Protein AF-A0A963GWP4-F1 (afdb_monomer_lite)

Foldseek 3Di:
DDDDDDDDPPPPPPPQVDPDDDFDFLQVQLVQQEQWKKFWPAP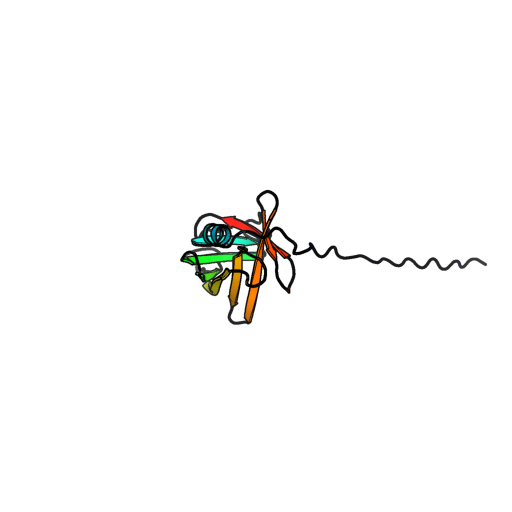DADPRTPFIWHQYDHSFKDWIKTQFVHDPDPPTHIGTFFMKGWDDDPVDPRWIWMWTQGPVGIWIFTWDDDPQWIWGDGPVGIIIIHIDHHSDGD

pLDDT: mean 85.87, std 15.48, range [39.25, 98.5]

Sequence (138 aa):
MLTGVALLALVSGEALATCGEPYMSEADVKTLLAGNTVCSPANCSAGSCEWQEQHRGGPAGGELWDYKRGPGNTMDPEKKVGTWSITSSGGLVGAGKVTHSYKSGAFVYNVKEDGGNHSFCGANGEFTFSVKSGSVGC

Radius of gyration: 18.81 Å; chains: 1; bounding box: 63×46×43 Å

Secondary structure (DSSP, 8-state):
--------------------SPPPBHHHHHHHHTT-EEEESTT--GGG-SEEEEEEEETTEEEEEE-TT-TT-SSS--EEEEEEEEEE-TTSTTBEEEEEEETTEEEEEEEEEETTEEEEEETTEEEEEEEESSS---

Structure (mmCIF, N/CA/C/O backbone):
data_AF-A0A963GWP4-F1
#
_entry.id   AF-A0A963GWP4-F1
#
loop_
_atom_site.group_PDB
_atom_site.id
_atom_site.type_symbol
_atom_site.label_atom_id
_atom_site.label_alt_id
_atom_site.label_comp_id
_atom_site.label_asym_id
_atom_site.label_entity_id
_atom_site.label_seq_id
_atom_site.pdbx_PDB_ins_code
_atom_site.Cartn_x
_atom_site.Cartn_y
_atom_site.Cartn_z
_atom_site.occupancy
_atom_site.B_iso_or_equiv
_atom_site.auth_seq_id
_atom_site.auth_comp_id
_atom_site.auth_asym_id
_atom_site.auth_atom_id
_atom_site.pdbx_PDB_model_num
ATOM 1 N N . MET A 1 1 ? 47.106 35.541 24.874 1.00 39.25 1 MET A N 1
ATOM 2 C CA . MET A 1 1 ? 45.636 35.495 24.986 1.00 39.25 1 MET A CA 1
ATOM 3 C C . MET A 1 1 ? 45.146 34.510 23.941 1.00 39.25 1 MET A C 1
ATOM 5 O O . MET A 1 1 ? 45.489 34.675 22.778 1.00 39.25 1 MET A O 1
ATOM 9 N N . LEU A 1 2 ? 44.500 33.429 24.384 1.00 46.28 2 LEU A N 1
ATOM 10 C CA . LEU A 1 2 ? 43.848 32.448 23.518 1.00 46.28 2 LEU A CA 1
ATOM 11 C C . LEU A 1 2 ? 42.595 33.074 22.907 1.00 46.28 2 LEU A C 1
ATOM 13 O O . LEU A 1 2 ? 41.810 33.627 23.670 1.00 46.28 2 LEU A O 1
ATOM 17 N N . THR A 1 3 ? 42.366 32.854 21.613 1.00 49.09 3 THR A N 1
ATOM 18 C CA . THR A 1 3 ? 41.026 32.556 21.076 1.00 49.09 3 THR A CA 1
ATOM 19 C C . THR A 1 3 ? 41.161 32.023 19.651 1.00 49.09 3 THR A C 1
ATOM 21 O O . THR A 1 3 ? 41.168 32.764 18.673 1.00 49.09 3 THR A O 1
ATOM 24 N N . GLY A 1 4 ? 41.312 30.702 19.544 1.00 55.31 4 GLY A N 1
ATOM 25 C CA . GLY A 1 4 ? 41.056 29.981 18.304 1.00 55.31 4 GLY A CA 1
ATOM 26 C C . GLY A 1 4 ? 39.548 29.839 18.114 1.00 55.31 4 GLY A C 1
ATOM 27 O O . GLY A 1 4 ? 38.847 29.449 19.046 1.00 55.31 4 GLY A O 1
ATOM 28 N N . VAL A 1 5 ? 39.054 30.160 16.922 1.00 61.22 5 VAL A N 1
ATOM 29 C CA . VAL A 1 5 ? 37.670 29.892 16.525 1.00 61.22 5 VAL A CA 1
ATOM 30 C C . VAL A 1 5 ? 37.696 28.663 15.624 1.00 61.22 5 VAL A C 1
ATOM 32 O O . VAL A 1 5 ? 38.060 28.748 14.454 1.00 61.22 5 VAL A O 1
ATOM 35 N N . ALA A 1 6 ? 37.367 27.504 16.192 1.00 56.22 6 ALA A N 1
ATOM 36 C CA . ALA A 1 6 ? 37.095 26.297 15.426 1.00 56.22 6 ALA A CA 1
ATOM 37 C C . ALA A 1 6 ? 35.643 26.359 14.935 1.00 56.22 6 ALA A C 1
ATOM 39 O O . ALA A 1 6 ? 34.707 26.295 15.731 1.00 56.22 6 ALA A O 1
ATOM 40 N N . LEU A 1 7 ? 35.459 26.518 13.624 1.00 49.50 7 LEU A N 1
ATOM 41 C CA . LEU A 1 7 ? 34.151 26.492 12.981 1.00 49.50 7 LEU A CA 1
ATOM 42 C C . LEU A 1 7 ? 33.775 25.028 12.696 1.00 49.50 7 LEU A C 1
ATOM 44 O O . LEU A 1 7 ? 34.206 24.447 11.703 1.00 49.50 7 LEU A O 1
ATOM 48 N N . LEU A 1 8 ? 33.008 24.412 13.597 1.00 53.00 8 LEU A N 1
ATOM 49 C CA . LEU A 1 8 ? 32.399 23.098 13.377 1.00 53.00 8 LEU A CA 1
ATOM 50 C C . LEU A 1 8 ? 31.123 23.271 12.548 1.00 53.00 8 LEU A C 1
ATOM 52 O O . LEU A 1 8 ? 30.054 23.559 13.081 1.00 53.00 8 LEU A O 1
ATOM 56 N N . ALA A 1 9 ? 31.242 23.094 11.233 1.00 52.84 9 ALA A N 1
ATOM 57 C CA . ALA A 1 9 ? 30.094 22.876 10.364 1.00 52.84 9 ALA A CA 1
ATOM 58 C C . ALA A 1 9 ? 29.584 21.443 10.578 1.00 52.84 9 ALA A C 1
ATOM 60 O O . ALA A 1 9 ? 30.064 20.492 9.962 1.00 52.84 9 ALA A O 1
ATOM 61 N N . LEU A 1 10 ? 28.623 21.287 11.487 1.00 46.91 10 LEU A N 1
ATOM 62 C CA . LEU A 1 10 ? 27.784 20.096 11.566 1.00 46.91 10 LEU A CA 1
ATOM 63 C C . LEU A 1 10 ? 26.804 20.143 10.391 1.00 46.91 10 LEU A C 1
ATOM 65 O O . LEU A 1 10 ? 25.695 20.652 10.515 1.00 46.91 10 LEU A O 1
ATOM 69 N N . VAL A 1 11 ? 27.225 19.641 9.231 1.00 52.84 11 VAL A N 1
ATOM 70 C CA . VAL A 1 11 ? 26.273 19.197 8.212 1.00 52.84 11 VAL A CA 1
ATOM 71 C C . VAL A 1 11 ? 25.810 17.819 8.664 1.00 52.84 11 VAL A C 1
ATOM 73 O O . VAL A 1 11 ? 26.393 16.800 8.297 1.00 52.84 11 VAL A O 1
ATOM 76 N N . SER A 1 12 ? 24.796 17.776 9.526 1.00 52.50 12 SER A N 1
ATOM 77 C CA . SER A 1 12 ? 23.945 16.596 9.614 1.00 52.50 12 SER A CA 1
ATOM 78 C C . SER A 1 12 ? 23.230 16.501 8.271 1.00 52.50 12 SER A C 1
ATOM 80 O O . SER A 1 12 ? 22.242 17.174 8.019 1.00 52.50 12 SER A O 1
ATOM 82 N N . GLY A 1 13 ? 23.819 15.753 7.340 1.00 43.66 13 GLY A N 1
ATOM 83 C CA . GLY A 1 13 ? 23.084 15.271 6.187 1.00 43.66 13 GLY A CA 1
ATOM 84 C C . GLY A 1 13 ? 22.113 14.235 6.717 1.00 43.66 13 GLY A C 1
ATOM 85 O O . GLY A 1 13 ? 22.509 13.094 6.948 1.00 43.66 13 GLY A O 1
ATOM 86 N N . GLU A 1 14 ? 20.872 14.640 6.974 1.00 41.47 14 GLU A N 1
ATOM 87 C CA . GLU A 1 14 ? 19.756 13.706 7.061 1.00 41.47 14 GLU A CA 1
ATOM 88 C C . GLU A 1 14 ? 19.861 12.796 5.829 1.00 41.47 14 GLU A C 1
ATOM 90 O O . GLU A 1 14 ? 19.754 13.258 4.689 1.00 41.47 14 GLU A O 1
ATOM 95 N N . ALA A 1 15 ? 20.162 11.516 6.038 1.00 45.44 15 ALA A N 1
ATOM 96 C CA . ALA A 1 15 ? 20.099 10.536 4.975 1.00 45.44 15 ALA A CA 1
ATOM 97 C C . ALA A 1 15 ? 18.632 10.451 4.546 1.00 45.44 15 ALA A C 1
ATOM 99 O O . ALA A 1 15 ? 17.833 9.754 5.165 1.00 45.44 15 ALA A O 1
ATOM 100 N N . LEU A 1 16 ? 18.263 11.204 3.509 1.00 47.78 16 LEU A N 1
ATOM 101 C CA . LEU A 1 16 ? 17.069 10.931 2.727 1.00 47.78 16 LEU A CA 1
ATOM 102 C C . LEU A 1 16 ? 17.264 9.515 2.186 1.00 47.78 16 LEU A C 1
ATOM 104 O O . LEU A 1 16 ? 18.027 9.324 1.237 1.00 47.78 16 LEU A O 1
ATOM 108 N N . ALA A 1 17 ? 16.655 8.523 2.842 1.00 50.09 17 ALA A N 1
ATOM 109 C CA . ALA A 1 17 ? 16.568 7.170 2.315 1.00 50.09 17 ALA A CA 1
ATOM 110 C C . ALA A 1 17 ? 16.046 7.297 0.880 1.00 50.09 17 ALA A C 1
ATOM 112 O O . ALA A 1 17 ? 15.008 7.915 0.614 1.00 50.09 17 ALA A O 1
ATOM 113 N N . THR A 1 18 ? 16.925 6.938 -0.053 1.00 61.75 18 THR A N 1
ATOM 114 C CA . THR A 1 18 ? 16.802 7.388 -1.428 1.00 61.75 18 THR A CA 1
ATOM 115 C C . THR A 1 18 ? 15.795 6.469 -2.091 1.00 61.75 18 THR A C 1
ATOM 117 O O . THR A 1 18 ? 16.065 5.297 -2.354 1.00 61.75 18 THR A O 1
ATOM 120 N N . CYS A 1 19 ? 14.599 7.001 -2.321 1.00 80.31 19 CYS A N 1
ATOM 121 C CA . CYS A 1 19 ? 13.681 6.429 -3.288 1.00 80.31 19 CYS A CA 1
ATOM 122 C C . CYS A 1 19 ? 14.474 6.207 -4.583 1.00 80.31 19 CYS A C 1
ATOM 124 O O . CYS A 1 19 ? 14.908 7.163 -5.227 1.00 80.31 19 CYS A O 1
ATOM 126 N N . GLY A 1 20 ? 14.720 4.946 -4.912 1.00 79.81 20 GLY A N 1
ATOM 127 C CA . GLY A 1 20 ? 15.628 4.545 -5.971 1.00 79.81 20 GLY A CA 1
ATOM 128 C C . GLY A 1 20 ? 15.281 3.151 -6.462 1.00 79.81 20 GLY A C 1
ATOM 129 O O . GLY A 1 20 ? 14.684 2.352 -5.743 1.00 79.81 20 GLY A O 1
ATOM 130 N N . GLU A 1 21 ? 15.633 2.886 -7.713 1.00 82.94 21 GLU A N 1
ATOM 131 C CA . GLU A 1 21 ? 15.429 1.582 -8.333 1.00 82.94 21 GLU A CA 1
ATOM 132 C C . GLU A 1 21 ? 16.254 0.478 -7.634 1.00 82.94 21 GLU A C 1
ATOM 134 O O . GLU A 1 21 ? 17.314 0.770 -7.070 1.00 82.94 21 GLU A O 1
ATOM 139 N N . PRO A 1 22 ? 15.816 -0.795 -7.699 1.00 88.31 22 PRO A N 1
ATOM 140 C CA . PRO A 1 22 ? 14.653 -1.291 -8.440 1.00 88.31 22 PRO A CA 1
ATOM 141 C C . PRO A 1 22 ? 13.327 -1.120 -7.686 1.00 88.31 22 PRO A C 1
ATOM 143 O O . PRO A 1 22 ? 13.252 -1.290 -6.473 1.00 88.31 22 PRO A O 1
ATOM 146 N N . TYR A 1 23 ? 12.262 -0.836 -8.438 1.00 91.94 23 TYR A N 1
ATOM 147 C CA . TYR A 1 23 ? 10.891 -0.843 -7.928 1.00 91.94 23 TYR A CA 1
ATOM 148 C C . TYR A 1 23 ? 10.177 -2.143 -8.297 1.00 91.94 23 TYR A C 1
ATOM 150 O O . TYR A 1 23 ? 10.481 -2.768 -9.315 1.00 91.94 23 TYR A O 1
ATOM 158 N N . MET A 1 24 ? 9.195 -2.523 -7.484 1.00 93.56 24 MET A N 1
ATOM 159 C CA . MET A 1 24 ? 8.355 -3.693 -7.714 1.00 93.56 24 MET A CA 1
ATOM 160 C C . MET A 1 24 ? 7.542 -3.557 -9.000 1.00 93.56 24 MET A C 1
ATOM 162 O O . MET A 1 24 ? 7.091 -2.463 -9.371 1.00 93.56 24 MET A O 1
ATOM 166 N N . SER A 1 25 ? 7.300 -4.692 -9.656 1.00 93.81 25 SER A N 1
ATOM 167 C CA . SER A 1 25 ? 6.464 -4.726 -10.848 1.00 93.81 25 SER A CA 1
ATOM 168 C C . SER A 1 25 ? 5.006 -4.401 -10.517 1.00 93.81 25 SER A C 1
ATOM 170 O O . SER A 1 25 ? 4.536 -4.606 -9.398 1.00 93.81 25 SER A O 1
ATOM 172 N N . GLU A 1 26 ? 4.244 -3.932 -11.504 1.00 94.19 26 GLU A N 1
ATOM 173 C CA . GLU A 1 26 ? 2.809 -3.691 -11.334 1.00 94.19 26 GLU A CA 1
ATOM 174 C C . GLU A 1 26 ? 2.078 -4.948 -10.838 1.00 94.19 26 GLU A C 1
ATOM 176 O O . GLU A 1 26 ? 1.221 -4.852 -9.964 1.00 94.19 26 GLU A O 1
ATOM 181 N N . ALA A 1 27 ? 2.427 -6.126 -11.360 1.00 93.75 27 ALA A N 1
ATOM 182 C CA . ALA A 1 27 ? 1.804 -7.387 -10.968 1.00 93.75 27 ALA A CA 1
ATOM 183 C C . ALA A 1 27 ? 2.090 -7.750 -9.500 1.00 93.75 27 ALA A C 1
ATOM 185 O O . ALA A 1 27 ? 1.175 -8.172 -8.783 1.00 93.75 27 ALA A O 1
ATOM 186 N N . ASP A 1 28 ? 3.321 -7.527 -9.040 1.00 94.81 28 ASP A N 1
ATOM 187 C CA . ASP A 1 28 ? 3.711 -7.820 -7.660 1.00 94.81 28 ASP A CA 1
ATOM 188 C C . ASP A 1 28 ? 3.023 -6.862 -6.691 1.00 94.81 28 ASP A C 1
ATOM 190 O O . ASP A 1 28 ? 2.466 -7.300 -5.689 1.00 94.81 28 ASP A O 1
ATOM 194 N N . VAL A 1 29 ? 2.941 -5.568 -7.026 1.00 95.81 29 VAL A N 1
ATOM 195 C CA . VAL A 1 29 ? 2.238 -4.583 -6.186 1.00 95.81 29 VAL A CA 1
ATOM 196 C C . VAL A 1 29 ? 0.740 -4.888 -6.095 1.00 95.81 29 VAL A C 1
ATOM 198 O O . VAL A 1 29 ? 0.154 -4.774 -5.018 1.00 95.81 29 VAL A O 1
ATOM 201 N N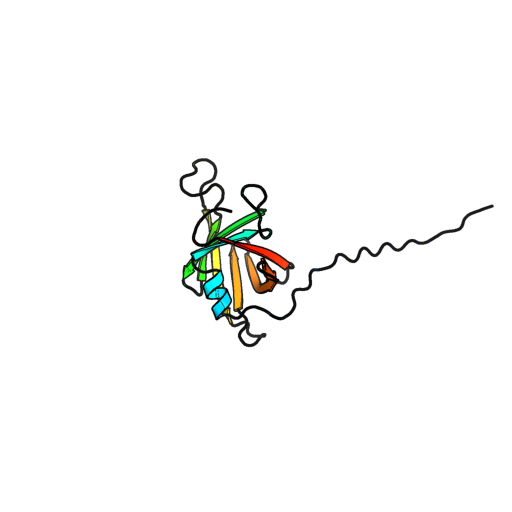 . LYS A 1 30 ? 0.110 -5.322 -7.197 1.00 95.69 30 LYS A N 1
ATOM 202 C CA . LYS A 1 30 ? -1.301 -5.755 -7.188 1.00 95.69 30 LYS A CA 1
ATOM 203 C C . LYS A 1 30 ? -1.526 -6.932 -6.244 1.00 95.69 30 LYS A C 1
ATOM 205 O O . LYS A 1 30 ? -2.530 -6.954 -5.538 1.00 95.69 30 LYS A O 1
ATOM 210 N N . THR A 1 31 ? -0.598 -7.884 -6.222 1.00 95.19 31 THR A N 1
ATOM 211 C CA . THR A 1 31 ? -0.657 -9.057 -5.335 1.00 95.19 31 THR A CA 1
ATOM 212 C C . THR A 1 31 ? -0.375 -8.681 -3.881 1.00 95.19 31 THR A C 1
ATOM 214 O O . THR A 1 31 ? -1.030 -9.188 -2.975 1.00 95.19 31 THR A O 1
ATOM 217 N N . LEU A 1 32 ? 0.572 -7.768 -3.660 1.00 95.88 32 LEU A N 1
ATOM 218 C CA . LEU A 1 32 ? 0.991 -7.317 -2.339 1.00 95.88 32 LEU A CA 1
ATOM 219 C C . LEU A 1 32 ? -0.135 -6.590 -1.598 1.00 95.88 32 LEU A C 1
ATOM 221 O O . LEU A 1 32 ? -0.379 -6.870 -0.425 1.00 95.88 32 LEU A O 1
ATOM 225 N N . LEU A 1 33 ? -0.807 -5.649 -2.266 1.00 96.94 33 LEU A N 1
ATOM 226 C CA . LEU A 1 33 ? -1.749 -4.748 -1.602 1.00 96.94 33 LEU A CA 1
ATOM 227 C C . LEU A 1 33 ? -3.174 -5.298 -1.568 1.00 96.94 33 LEU A C 1
ATOM 229 O O . LEU A 1 33 ? -3.834 -5.204 -0.539 1.00 96.94 33 LEU A O 1
ATOM 233 N N . ALA A 1 34 ? -3.674 -5.869 -2.663 1.00 97.12 34 ALA A N 1
ATOM 234 C CA . ALA A 1 34 ? -5.098 -6.168 -2.780 1.00 97.12 34 ALA A CA 1
ATOM 235 C C . ALA A 1 34 ? -5.600 -7.130 -1.688 1.00 97.12 34 ALA A C 1
ATOM 237 O O . ALA A 1 34 ? -5.170 -8.277 -1.595 1.00 97.12 34 ALA A O 1
ATOM 238 N N . GLY A 1 35 ? -6.554 -6.659 -0.881 1.00 96.75 35 GLY A N 1
ATOM 239 C CA . GLY A 1 35 ? -7.173 -7.431 0.197 1.00 96.75 35 GLY A CA 1
ATOM 240 C C . GLY A 1 35 ? -6.360 -7.513 1.491 1.00 96.75 35 GLY A C 1
ATOM 241 O O . GLY A 1 35 ? -6.835 -8.131 2.444 1.00 96.75 35 GLY A O 1
ATOM 242 N N . ASN A 1 36 ? -5.186 -6.883 1.558 1.00 97.25 36 ASN A N 1
ATOM 243 C CA . ASN A 1 36 ? -4.283 -6.945 2.705 1.00 97.25 36 ASN A CA 1
ATOM 244 C C . ASN A 1 36 ? -4.270 -5.642 3.517 1.00 97.25 36 ASN A C 1
ATOM 246 O O . ASN A 1 36 ? -4.755 -4.602 3.064 1.00 97.25 36 ASN A O 1
ATOM 250 N N . THR A 1 37 ? -3.703 -5.710 4.723 1.00 96.62 37 THR A N 1
ATOM 251 C CA . THR A 1 37 ? -3.414 -4.538 5.559 1.00 96.62 37 THR A CA 1
ATOM 252 C C . THR A 1 37 ? -1.946 -4.159 5.443 1.00 96.62 37 THR A C 1
ATOM 254 O O . THR A 1 37 ? -1.061 -5.000 5.614 1.00 96.62 37 THR A O 1
ATOM 257 N N . VAL A 1 38 ? -1.684 -2.878 5.224 1.00 96.56 38 VAL A N 1
ATOM 258 C CA . VAL A 1 38 ? -0.365 -2.266 5.312 1.00 96.56 38 VAL A CA 1
ATOM 259 C C . VAL A 1 38 ? -0.156 -1.661 6.700 1.00 96.56 38 VAL A C 1
ATOM 261 O O . VAL A 1 38 ? -0.953 -0.851 7.168 1.00 96.56 38 VAL A O 1
ATOM 264 N N . CYS A 1 39 ? 0.947 -2.052 7.333 1.00 95.62 39 CYS A N 1
ATOM 265 C CA . CYS A 1 39 ? 1.369 -1.639 8.666 1.00 95.62 39 CYS A CA 1
ATOM 266 C C . CYS A 1 39 ? 2.619 -0.772 8.569 1.00 95.62 39 CYS A C 1
ATOM 268 O O . CYS A 1 39 ? 3.645 -1.261 8.081 1.00 95.62 39 CYS A O 1
ATOM 270 N N . SER A 1 40 ? 2.549 0.463 9.060 1.00 94.75 40 SER A N 1
ATOM 271 C CA . SER A 1 40 ? 3.680 1.389 9.054 1.00 94.75 40 SER A CA 1
ATOM 272 C C . SER A 1 40 ? 3.952 1.978 10.439 1.00 94.75 40 SER A C 1
ATOM 274 O O . SER A 1 40 ? 3.002 2.349 11.136 1.00 94.75 40 SER A O 1
ATOM 276 N N . PRO A 1 41 ? 5.229 2.142 10.825 1.00 94.50 41 PRO A N 1
ATOM 277 C CA . PRO A 1 41 ? 6.423 1.702 10.091 1.00 94.50 41 PRO A CA 1
ATOM 278 C C . PRO A 1 41 ? 6.503 0.169 9.971 1.00 94.50 41 PRO A C 1
ATOM 280 O O . PRO A 1 41 ? 5.753 -0.555 10.629 1.00 94.50 41 PRO A O 1
ATOM 283 N N . ALA A 1 42 ? 7.387 -0.347 9.114 1.00 92.62 42 ALA A N 1
ATOM 284 C CA . ALA A 1 42 ? 7.512 -1.793 8.912 1.00 92.62 42 ALA A CA 1
ATOM 285 C C . ALA A 1 42 ? 7.691 -2.558 10.239 1.00 92.62 42 ALA A C 1
ATOM 287 O O . ALA A 1 42 ? 8.490 -2.172 11.091 1.00 92.62 42 ALA A O 1
ATOM 288 N N . ASN A 1 43 ? 6.974 -3.677 10.391 1.00 91.12 43 ASN A N 1
ATOM 289 C CA . ASN A 1 43 ? 6.976 -4.545 11.577 1.00 91.12 43 ASN A CA 1
ATOM 290 C C . ASN A 1 43 ? 6.463 -3.898 12.873 1.00 91.12 43 ASN A C 1
ATOM 292 O O . ASN A 1 43 ? 6.640 -4.467 13.953 1.00 91.12 43 ASN A O 1
ATOM 296 N N . CYS A 1 44 ? 5.799 -2.745 12.787 1.00 92.88 44 CYS A N 1
ATOM 297 C CA . CYS A 1 44 ? 5.054 -2.210 13.915 1.00 92.88 44 CYS A CA 1
ATOM 298 C C . CYS A 1 44 ? 3.946 -3.184 14.360 1.00 92.88 44 CYS A C 1
ATOM 300 O O . CYS A 1 44 ? 3.476 -4.037 13.600 1.00 92.88 44 CYS A O 1
ATOM 302 N N . SER A 1 45 ? 3.518 -3.043 15.612 1.00 90.31 45 SER A N 1
ATOM 303 C CA . SER A 1 45 ? 2.390 -3.788 16.179 1.00 90.31 45 SER A CA 1
ATOM 304 C C . SER A 1 45 ? 1.560 -2.922 17.121 1.00 90.31 45 SER A C 1
ATOM 306 O O . SER A 1 45 ? 2.102 -2.113 17.889 1.00 90.31 45 SER A O 1
ATOM 308 N N . ALA A 1 46 ? 0.239 -3.086 17.071 1.00 83.88 46 ALA A N 1
ATOM 309 C CA . ALA A 1 46 ? -0.722 -2.322 17.858 1.00 83.88 46 AL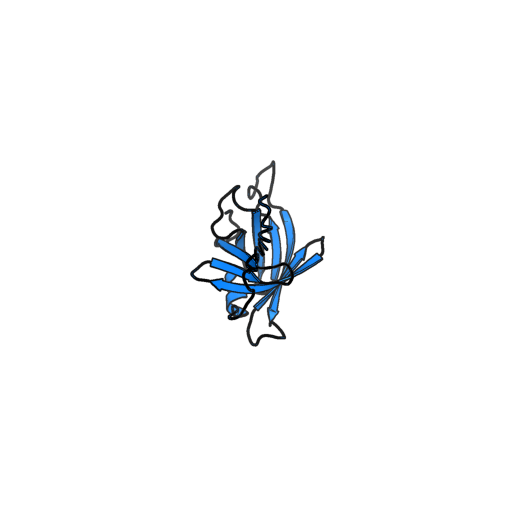A A CA 1
ATOM 310 C C . ALA A 1 46 ? -0.409 -0.807 17.864 1.00 83.88 46 ALA A C 1
ATOM 312 O O . ALA A 1 46 ? -0.318 -0.172 16.815 1.00 83.88 46 ALA A O 1
ATOM 313 N N . GLY A 1 47 ? -0.217 -0.223 19.052 1.00 83.44 47 GLY A N 1
ATOM 314 C CA . GLY A 1 47 ? 0.003 1.214 19.235 1.00 83.44 47 GLY A CA 1
ATOM 315 C C . GLY A 1 47 ? 1.375 1.738 18.805 1.00 83.44 47 GLY A C 1
ATOM 316 O O . GLY A 1 47 ? 1.596 2.940 18.896 1.00 83.44 47 GLY A O 1
ATOM 317 N N . SER A 1 48 ? 2.297 0.872 18.368 1.00 90.25 48 SER A N 1
ATOM 318 C CA . SER A 1 48 ? 3.567 1.312 17.765 1.00 90.25 48 SER A CA 1
ATOM 319 C C . SER A 1 48 ? 3.447 1.607 16.270 1.00 90.25 48 SER A C 1
ATOM 321 O O . SER A 1 48 ? 4.385 2.140 15.683 1.00 90.25 48 SER A O 1
ATOM 323 N N . CYS A 1 49 ? 2.312 1.263 15.652 1.00 92.88 49 CYS A N 1
ATOM 324 C CA . CYS A 1 49 ? 2.018 1.658 14.284 1.00 92.88 49 CYS A CA 1
ATOM 325 C C . CYS A 1 49 ? 1.550 3.109 14.238 1.00 92.88 49 CYS A C 1
ATOM 327 O O . CYS A 1 49 ? 0.640 3.500 14.967 1.00 92.88 49 CYS A O 1
ATOM 329 N N . GLU A 1 50 ? 2.139 3.880 13.333 1.00 93.12 50 GLU A N 1
ATOM 330 C CA . GLU A 1 50 ? 1.664 5.219 12.994 1.00 93.12 50 GLU A CA 1
ATOM 331 C C . GLU A 1 50 ? 0.355 5.145 12.211 1.00 93.12 50 GLU A C 1
ATOM 333 O O . GLU A 1 50 ? -0.532 5.976 12.402 1.00 93.12 50 GLU A O 1
ATOM 338 N N . TRP A 1 51 ? 0.222 4.132 11.350 1.00 92.25 51 TRP A N 1
ATOM 339 C CA . TRP A 1 51 ? -1.001 3.868 10.605 1.00 92.25 51 TRP A CA 1
ATOM 340 C C . TRP A 1 51 ? -1.121 2.395 10.201 1.00 92.25 51 TRP A C 1
ATOM 342 O O . TRP A 1 51 ? -0.131 1.668 10.069 1.00 92.25 51 TRP A O 1
ATOM 352 N N . GLN A 1 52 ? -2.373 1.964 10.035 1.00 95.12 52 GLN A N 1
ATOM 353 C CA . GLN A 1 52 ? -2.754 0.609 9.644 1.00 95.12 52 GLN A CA 1
ATOM 354 C C . GLN A 1 52 ? -3.860 0.692 8.587 1.00 95.12 52 GLN A C 1
ATOM 356 O O . GLN A 1 52 ? -5.030 0.893 8.918 1.00 95.12 52 GLN A O 1
ATOM 361 N N . GLU A 1 53 ? -3.507 0.571 7.311 1.00 96.75 53 GLU A N 1
ATOM 362 C CA . GLU A 1 53 ? -4.447 0.785 6.208 1.00 96.75 53 GLU A CA 1
ATOM 363 C C . GLU A 1 53 ? -4.766 -0.507 5.469 1.00 96.75 53 GLU A C 1
ATOM 365 O O . GLU A 1 53 ? -3.881 -1.235 5.042 1.00 96.75 53 GLU A O 1
ATOM 370 N N . GLN A 1 54 ? -6.049 -0.774 5.284 1.00 97.62 54 GLN A N 1
ATOM 371 C CA . GLN A 1 54 ? -6.559 -1.927 4.566 1.00 97.62 54 GLN A CA 1
ATOM 372 C C . GLN A 1 54 ? -6.901 -1.550 3.132 1.00 97.62 54 GLN A C 1
ATOM 374 O O . GLN A 1 54 ? -7.740 -0.676 2.884 1.00 97.62 54 GLN A O 1
ATOM 379 N N . HIS A 1 55 ? -6.332 -2.289 2.190 1.00 97.75 55 HIS A N 1
ATOM 380 C CA . HIS A 1 55 ? -6.530 -2.121 0.754 1.00 97.75 55 HIS A CA 1
ATOM 381 C C . HIS A 1 55 ? -7.682 -3.008 0.281 1.00 97.75 55 HIS A C 1
ATOM 383 O O . HIS A 1 55 ? -7.510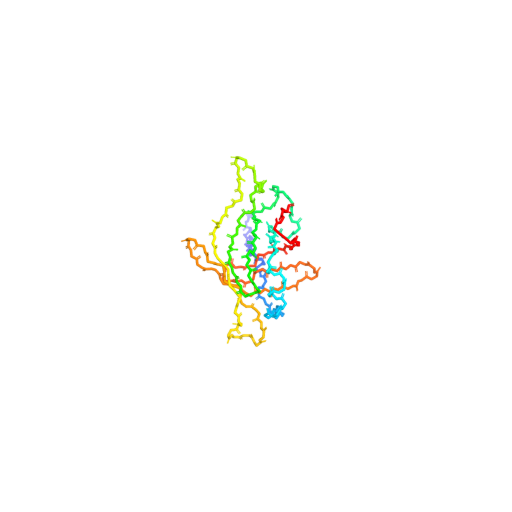 -3.985 -0.451 1.00 97.75 55 HIS A O 1
ATOM 389 N N . ARG A 1 56 ? -8.900 -2.676 0.717 1.00 97.44 56 ARG A N 1
ATOM 390 C CA . ARG A 1 56 ? -10.111 -3.441 0.383 1.00 97.44 56 ARG A CA 1
ATOM 391 C C . ARG A 1 56 ? -10.492 -3.207 -1.075 1.00 97.44 56 ARG A C 1
ATOM 393 O O . ARG A 1 56 ? -10.695 -2.066 -1.477 1.00 97.44 56 ARG A O 1
ATOM 400 N N . GLY A 1 57 ? -10.639 -4.260 -1.871 1.00 95.44 57 GLY A N 1
ATOM 401 C CA . GLY A 1 57 ? -11.046 -4.126 -3.270 1.00 95.44 57 GLY A CA 1
ATOM 402 C C . GLY A 1 57 ? -10.433 -5.176 -4.182 1.00 95.44 57 GLY A C 1
ATOM 403 O O . GLY A 1 57 ? -10.160 -6.296 -3.759 1.00 95.44 57 GLY A O 1
ATOM 404 N N . GLY A 1 58 ? -10.271 -4.807 -5.451 1.00 93.62 58 GLY A N 1
ATOM 405 C CA . GLY A 1 58 ? -9.700 -5.665 -6.483 1.00 93.62 58 GLY A CA 1
ATOM 406 C C . GLY A 1 58 ? -8.203 -5.420 -6.687 1.00 93.62 58 GLY A C 1
ATOM 407 O O . GLY A 1 58 ? -7.638 -4.502 -6.099 1.00 93.62 58 GLY A O 1
ATOM 408 N N . PRO A 1 59 ? -7.557 -6.189 -7.579 1.00 91.81 59 PRO A N 1
ATOM 409 C CA . PRO A 1 59 ? -6.108 -6.151 -7.765 1.00 91.81 59 PRO A CA 1
ATOM 410 C C . PRO A 1 59 ? -5.575 -4.761 -8.125 1.00 91.81 59 PRO A C 1
ATOM 412 O O . PRO A 1 59 ? -4.489 -4.408 -7.702 1.00 91.81 59 PRO A O 1
ATOM 415 N N . ALA A 1 60 ? -6.326 -3.955 -8.880 1.00 93.75 60 ALA A N 1
ATOM 416 C CA . ALA A 1 60 ? -5.875 -2.646 -9.354 1.00 93.75 60 ALA A CA 1
ATOM 417 C C . ALA A 1 60 ? -6.417 -1.453 -8.547 1.00 93.75 60 ALA A C 1
ATOM 419 O O . ALA A 1 60 ? -6.159 -0.311 -8.928 1.00 93.75 60 ALA A O 1
ATOM 420 N N . GLY A 1 61 ? -7.185 -1.675 -7.479 1.00 96.56 61 GLY A N 1
ATOM 421 C CA . GLY A 1 61 ? -7.741 -0.575 -6.698 1.00 96.56 61 GLY A CA 1
ATOM 422 C C . GLY A 1 61 ? -8.965 -0.923 -5.867 1.00 96.56 61 GLY A C 1
ATOM 423 O O . GLY A 1 61 ? -9.576 -1.989 -5.999 1.00 96.56 61 GLY A O 1
ATOM 424 N N . GLY A 1 62 ? -9.351 0.034 -5.030 1.00 98.06 62 GLY A N 1
ATOM 425 C CA . GLY A 1 62 ? -10.492 -0.093 -4.142 1.00 98.06 62 GLY A CA 1
ATOM 426 C C . GLY A 1 62 ? -10.554 1.001 -3.085 1.00 98.06 62 GLY A C 1
ATOM 427 O O . GLY A 1 62 ? -10.180 2.150 -3.315 1.00 98.06 62 GLY A O 1
ATOM 428 N N . GLU A 1 63 ? -11.065 0.642 -1.918 1.00 98.38 63 GLU A N 1
ATOM 429 C CA . GLU A 1 63 ? -11.219 1.516 -0.763 1.00 98.38 63 GLU A CA 1
ATOM 430 C C . GLU A 1 63 ? -10.039 1.360 0.198 1.00 98.38 63 GLU A C 1
ATOM 432 O O . GLU A 1 63 ? -9.559 0.250 0.420 1.00 98.38 63 GLU A O 1
ATOM 437 N N . LEU A 1 64 ? -9.608 2.473 0.794 1.00 98.00 64 LEU A N 1
ATOM 438 C CA . LEU A 1 64 ? -8.687 2.469 1.928 1.00 98.00 64 LEU A CA 1
ATOM 439 C C . LEU A 1 64 ? -9.480 2.604 3.219 1.00 98.00 64 LEU A C 1
ATOM 441 O O . LEU A 1 64 ? -10.257 3.554 3.383 1.00 98.00 64 LEU A O 1
ATOM 445 N N . TRP A 1 65 ? -9.267 1.661 4.127 1.00 97.44 65 TRP A N 1
ATOM 446 C CA . TRP A 1 65 ? -9.874 1.651 5.451 1.00 97.44 65 TRP A CA 1
ATOM 447 C C . TRP A 1 65 ? -8.792 1.662 6.521 1.00 97.44 65 TRP A C 1
ATOM 449 O O . TRP A 1 65 ? -7.914 0.814 6.519 1.00 97.44 65 TRP A O 1
ATOM 459 N N . ASP A 1 66 ? -8.868 2.607 7.446 1.00 94.69 66 ASP A N 1
ATOM 460 C CA . ASP A 1 66 ? -8.038 2.613 8.645 1.00 94.69 66 ASP A CA 1
ATOM 461 C C . ASP A 1 66 ? -8.563 1.538 9.608 1.00 94.69 66 ASP A C 1
ATOM 463 O O . ASP A 1 66 ? -9.755 1.553 9.946 1.00 94.69 66 ASP A O 1
ATOM 467 N N . TYR A 1 67 ? -7.703 0.590 10.001 1.00 92.62 67 TYR A N 1
ATOM 468 C CA . TYR A 1 67 ? -8.062 -0.510 10.904 1.00 92.62 67 TYR A CA 1
ATOM 469 C C . TYR A 1 67 ? -8.421 -0.005 12.300 1.00 92.62 67 TYR A C 1
ATOM 471 O O . TYR A 1 67 ? -9.299 -0.567 12.959 1.00 92.62 67 TYR A O 1
ATOM 479 N N . LYS A 1 68 ? -7.767 1.067 12.761 1.00 88.25 68 LYS A N 1
ATOM 480 C CA . LYS A 1 68 ? -7.959 1.609 14.109 1.00 88.25 68 LYS A CA 1
ATOM 481 C C . LYS A 1 68 ? -7.805 0.549 15.208 1.00 88.25 68 LYS A C 1
ATOM 483 O O . LYS A 1 68 ? -6.744 -0.050 15.350 1.00 88.25 68 LYS A O 1
ATOM 488 N N . ARG A 1 69 ? -8.858 0.301 16.002 1.00 86.62 69 ARG A N 1
ATOM 489 C CA . ARG A 1 69 ? -8.930 -0.776 17.008 1.00 86.62 69 ARG A CA 1
ATOM 490 C C . ARG A 1 69 ? -9.690 -2.014 16.523 1.00 86.62 69 ARG A C 1
ATOM 492 O O . ARG A 1 69 ? -9.990 -2.895 17.329 1.00 86.62 69 ARG A O 1
ATOM 499 N N . GLY A 1 70 ? -9.996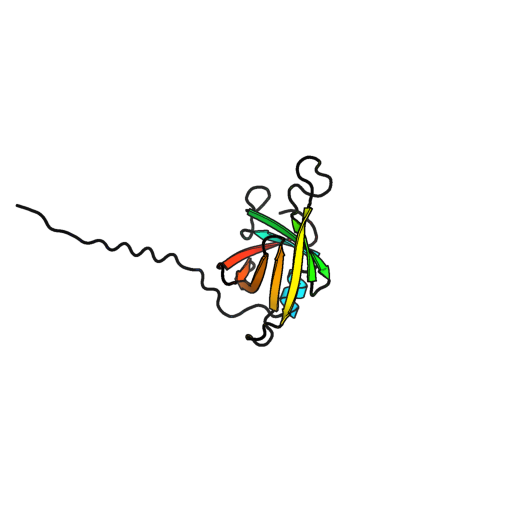 -2.077 15.234 1.00 81.12 70 GLY A N 1
ATOM 500 C CA . GLY A 1 70 ? -10.578 -3.225 14.559 1.00 81.12 70 GLY A CA 1
ATOM 501 C C . GLY A 1 70 ? -12.110 -3.263 14.503 1.00 81.12 70 GLY A C 1
ATOM 502 O O . GLY A 1 70 ? -12.805 -2.415 15.084 1.00 81.12 70 GLY A O 1
ATOM 503 N N . PRO A 1 71 ? -12.657 -4.255 13.773 1.00 79.62 71 PRO A N 1
ATOM 504 C CA . PRO A 1 71 ? -14.089 -4.413 13.564 1.00 79.62 71 PRO A CA 1
ATOM 505 C C . PRO A 1 71 ? -14.860 -4.529 14.882 1.00 79.62 71 PRO A C 1
ATOM 507 O O . PRO A 1 71 ? -14.485 -5.280 15.781 1.00 79.62 71 PRO A O 1
ATOM 510 N N . GLY A 1 72 ? -15.974 -3.806 14.990 1.00 78.75 72 GLY A N 1
ATOM 511 C CA . GLY A 1 72 ? -16.866 -3.888 16.151 1.00 78.75 72 GLY A CA 1
ATOM 512 C C . GLY A 1 72 ? -16.372 -3.166 17.410 1.00 78.75 72 GLY A C 1
ATOM 513 O O . GLY A 1 72 ? -17.078 -3.176 18.419 1.00 78.75 72 GLY A O 1
ATOM 514 N N . ASN A 1 73 ? -15.211 -2.500 17.374 1.00 85.94 73 ASN A N 1
ATOM 515 C CA . ASN A 1 73 ? -14.792 -1.639 18.475 1.00 85.94 73 ASN A CA 1
ATOM 516 C C . ASN A 1 73 ? -15.699 -0.400 18.561 1.00 85.94 73 ASN A C 1
ATOM 518 O O . ASN A 1 73 ? -15.818 0.357 17.604 1.00 85.94 73 ASN A O 1
ATOM 522 N N . THR A 1 74 ? -16.332 -0.164 19.708 1.00 88.31 74 THR A N 1
ATOM 523 C CA . THR A 1 74 ? -17.277 0.955 19.876 1.00 88.31 74 THR A CA 1
ATOM 524 C C . THR A 1 74 ? -16.604 2.307 20.097 1.00 88.31 74 THR A C 1
ATOM 526 O O . THR A 1 74 ? -17.244 3.338 19.907 1.00 88.31 74 THR A O 1
ATOM 529 N N . MET A 1 75 ? -15.332 2.316 20.501 1.00 87.69 75 MET A N 1
ATOM 530 C CA . MET A 1 75 ? -14.586 3.538 20.809 1.00 87.69 75 MET A CA 1
ATOM 531 C C . MET A 1 75 ? -13.826 4.061 19.595 1.00 87.69 75 MET A C 1
ATOM 533 O O . MET A 1 75 ? -13.740 5.270 19.404 1.00 87.69 75 MET A O 1
ATOM 537 N N . ASP A 1 76 ? -13.274 3.161 18.781 1.00 84.31 76 ASP A N 1
ATOM 538 C CA . ASP A 1 76 ? -12.507 3.535 17.595 1.00 84.31 76 ASP A CA 1
ATOM 539 C C . ASP A 1 76 ? -12.613 2.460 16.494 1.00 84.31 76 ASP A C 1
ATOM 541 O O . ASP A 1 76 ? -11.668 1.697 16.270 1.00 84.31 76 ASP A O 1
ATOM 545 N N . PRO A 1 77 ? -13.795 2.339 15.856 1.00 89.50 77 PRO A N 1
ATOM 546 C CA . PRO A 1 77 ? -14.045 1.346 14.816 1.00 89.50 77 PRO A CA 1
ATOM 547 C C . PRO A 1 77 ? -13.272 1.655 13.537 1.00 89.50 77 PRO A C 1
ATOM 549 O O . PRO A 1 77 ? -12.957 2.815 13.250 1.00 89.50 77 PRO A O 1
ATOM 552 N N . GLU A 1 78 ? -13.078 0.621 12.720 1.00 93.75 78 GLU A N 1
ATOM 553 C CA . GLU A 1 78 ? -12.561 0.768 11.360 1.00 93.75 78 GLU A CA 1
ATOM 554 C C . GLU A 1 78 ? -13.321 1.843 10.577 1.00 93.75 78 GLU A C 1
ATOM 556 O O . GLU A 1 78 ? -14.548 1.981 10.678 1.00 93.75 78 GLU A O 1
ATOM 561 N N . LYS A 1 79 ? -12.594 2.596 9.753 1.00 94.62 79 LYS A N 1
ATOM 562 C CA . LYS A 1 79 ? -13.177 3.713 9.011 1.00 94.62 79 LYS A CA 1
ATOM 563 C C . LYS A 1 79 ? -12.598 3.817 7.614 1.00 94.62 79 LYS A C 1
ATOM 565 O O . LYS A 1 79 ? -11.388 3.875 7.444 1.00 94.62 79 LYS A O 1
ATOM 570 N N . LYS A 1 80 ? -13.465 3.983 6.614 1.00 96.50 80 LYS A N 1
ATOM 571 C CA . LYS A 1 80 ? -13.036 4.385 5.274 1.00 96.50 80 LYS A CA 1
ATOM 572 C C . LYS A 1 80 ? -12.360 5.758 5.323 1.00 96.50 80 LYS A C 1
ATOM 574 O O . LYS A 1 80 ? -12.985 6.748 5.716 1.00 96.50 80 LYS A O 1
ATOM 579 N N . VAL A 1 81 ? -11.105 5.817 4.894 1.00 97.12 81 VAL A N 1
ATOM 580 C CA . VAL A 1 81 ? -10.290 7.043 4.847 1.00 97.12 81 VAL A CA 1
ATOM 581 C C . VAL A 1 81 ? -10.041 7.534 3.425 1.00 97.12 81 VAL A C 1
ATOM 583 O O . VAL A 1 81 ? -9.776 8.721 3.228 1.00 97.12 81 VAL A O 1
ATOM 586 N N . GLY A 1 82 ? -10.207 6.665 2.425 1.00 98.00 82 GLY A N 1
ATOM 587 C CA . GLY A 1 82 ? -9.949 7.030 1.040 1.00 98.00 82 GLY A CA 1
ATOM 588 C C . GLY A 1 82 ? -10.202 5.910 0.041 1.00 98.00 82 GLY A C 1
ATOM 589 O O . GLY A 1 82 ? -10.988 4.986 0.276 1.00 98.00 82 GLY A O 1
ATOM 590 N N . THR A 1 83 ? -9.520 6.015 -1.090 1.00 98.50 83 THR A N 1
ATOM 591 C CA . THR A 1 83 ? -9.435 4.992 -2.133 1.00 98.50 83 THR A CA 1
ATOM 592 C C . THR A 1 83 ? -7.988 4.795 -2.552 1.00 98.50 83 THR A C 1
ATOM 594 O O . THR A 1 83 ? -7.137 5.653 -2.323 1.00 98.50 83 THR A O 1
ATOM 597 N N . TRP A 1 84 ? -7.708 3.665 -3.186 1.00 98.44 84 TRP A N 1
ATOM 598 C CA . TRP A 1 84 ? -6.406 3.385 -3.770 1.00 98.44 84 TRP A CA 1
ATOM 599 C C . TRP A 1 84 ? -6.551 2.859 -5.193 1.00 98.44 84 TRP A C 1
ATOM 601 O O . TRP A 1 84 ? -7.577 2.280 -5.558 1.00 98.44 84 TRP A O 1
ATOM 611 N N . SER A 1 85 ? -5.513 3.051 -5.999 1.00 97.81 85 SER A N 1
ATOM 612 C CA . SER A 1 85 ? -5.410 2.472 -7.338 1.00 97.81 85 SER A CA 1
ATOM 613 C C . SER A 1 85 ? -3.967 2.149 -7.689 1.00 97.81 85 SER A C 1
ATOM 615 O O . SER A 1 85 ? -3.060 2.875 -7.282 1.00 97.81 85 SER A O 1
ATOM 617 N N . ILE A 1 86 ? -3.766 1.115 -8.500 1.00 96.56 86 ILE A N 1
ATOM 618 C CA . ILE A 1 86 ? -2.478 0.758 -9.090 1.00 96.56 86 ILE A CA 1
ATOM 619 C C . ILE A 1 86 ? -2.563 0.952 -10.598 1.00 96.56 86 ILE A C 1
ATOM 621 O O . ILE A 1 86 ? -3.485 0.472 -11.255 1.00 96.56 86 ILE A O 1
ATOM 625 N N . THR A 1 87 ? -1.568 1.637 -11.145 1.00 92.62 87 THR A N 1
ATOM 626 C CA . THR A 1 87 ? -1.376 1.811 -12.588 1.00 92.62 87 THR A CA 1
ATOM 627 C C . THR A 1 87 ? 0.066 1.489 -12.955 1.00 92.62 87 THR A C 1
ATOM 629 O O . THR A 1 87 ? 0.939 1.498 -12.086 1.00 92.62 87 THR A O 1
ATOM 632 N N . SER A 1 88 ? 0.348 1.285 -14.239 1.00 84.06 88 SER A N 1
ATOM 633 C CA . SER A 1 88 ? 1.727 1.235 -14.720 1.00 84.06 88 SER A CA 1
ATOM 634 C C . SER A 1 88 ? 2.437 2.564 -14.441 1.00 84.06 88 SER A C 1
ATOM 636 O O . SER A 1 88 ? 1.873 3.655 -14.632 1.00 84.06 88 SER A O 1
ATOM 638 N N . SER A 1 89 ? 3.691 2.513 -14.007 1.00 75.62 89 SER A N 1
ATOM 639 C CA . SER A 1 89 ? 4.525 3.703 -13.879 1.00 75.62 89 SER A CA 1
ATOM 640 C C . SER A 1 89 ? 4.933 4.176 -15.276 1.00 75.62 89 SER A C 1
ATOM 642 O O . SER A 1 89 ? 5.751 3.562 -15.948 1.00 75.62 89 SER A O 1
ATOM 644 N N . GLY A 1 90 ? 4.331 5.269 -15.758 1.00 62.69 90 GLY A N 1
ATOM 645 C CA . GLY A 1 90 ? 4.543 5.773 -17.124 1.00 62.69 90 GLY A CA 1
ATOM 646 C C . GLY A 1 90 ? 5.980 6.219 -17.436 1.00 62.69 90 GLY A C 1
ATOM 647 O O . GLY A 1 90 ? 6.273 6.508 -18.590 1.00 62.69 90 GLY A O 1
ATOM 648 N N . GLY A 1 91 ? 6.859 6.273 -16.429 1.00 65.25 91 GLY A N 1
ATOM 649 C CA . GLY A 1 91 ? 8.283 6.594 -16.571 1.00 65.25 91 GLY A CA 1
ATOM 650 C C . GLY A 1 91 ? 9.239 5.449 -16.224 1.00 65.25 91 GLY A C 1
ATOM 651 O O . GLY A 1 91 ? 10.441 5.628 -16.372 1.00 65.25 91 GLY A O 1
ATOM 652 N N . LEU A 1 92 ? 8.735 4.297 -15.766 1.00 72.00 92 LEU A N 1
ATOM 653 C CA . LEU A 1 92 ? 9.538 3.146 -15.344 1.00 72.00 92 LEU A CA 1
ATOM 654 C C . LEU A 1 92 ? 8.878 1.874 -15.877 1.00 72.00 92 LEU A C 1
ATOM 656 O O . LEU A 1 92 ? 7.791 1.494 -15.437 1.00 72.00 92 LEU A O 1
ATOM 660 N N . VAL A 1 93 ? 9.506 1.243 -16.869 1.00 70.62 93 VAL A N 1
ATOM 661 C CA . VAL A 1 93 ? 8.901 0.130 -17.611 1.00 70.62 93 VAL A CA 1
ATOM 662 C C . VAL A 1 93 ? 8.570 -1.020 -16.657 1.00 70.62 93 VAL A C 1
ATOM 664 O O . VAL A 1 93 ? 9.456 -1.630 -16.072 1.00 70.62 93 VAL A O 1
ATOM 667 N N . GLY A 1 94 ? 7.276 -1.316 -16.514 1.00 76.75 94 GLY A N 1
ATOM 668 C CA . GLY A 1 94 ? 6.767 -2.439 -15.723 1.00 76.75 94 GLY A CA 1
ATOM 669 C C . GLY A 1 94 ? 6.596 -2.176 -14.225 1.00 76.75 94 GLY A C 1
ATOM 670 O O . GLY A 1 94 ? 5.970 -3.003 -13.564 1.00 76.75 94 GLY A O 1
ATOM 671 N N . ALA A 1 95 ? 7.077 -1.049 -13.686 1.00 85.31 95 ALA A N 1
ATOM 672 C CA . ALA A 1 95 ? 6.942 -0.741 -12.262 1.00 85.31 95 ALA A CA 1
ATOM 673 C C . ALA A 1 95 ? 5.499 -0.363 -11.887 1.00 85.31 95 ALA A C 1
ATOM 675 O O . ALA A 1 95 ? 4.799 0.322 -12.642 1.00 85.31 95 ALA A O 1
ATOM 676 N N . GLY A 1 96 ? 5.055 -0.785 -10.703 1.00 88.69 96 GLY A N 1
ATOM 677 C CA . GLY A 1 96 ? 3.741 -0.446 -10.162 1.00 88.69 96 GLY A CA 1
ATOM 678 C C . GLY A 1 96 ? 3.717 0.946 -9.534 1.00 88.69 96 GLY A C 1
ATOM 679 O O . GLY A 1 96 ? 4.530 1.254 -8.665 1.00 88.69 96 GLY A O 1
ATOM 680 N N . LYS A 1 97 ? 2.749 1.775 -9.935 1.00 94.06 97 LYS A N 1
ATOM 681 C CA . LYS A 1 97 ? 2.491 3.094 -9.347 1.00 94.06 97 LYS A CA 1
ATOM 682 C C . LYS A 1 97 ? 1.196 3.065 -8.542 1.00 94.06 97 LYS A C 1
ATOM 684 O O . LYS A 1 97 ? 0.112 2.949 -9.119 1.00 94.06 97 LYS A O 1
ATOM 689 N N . VAL A 1 98 ? 1.316 3.205 -7.227 1.00 96.62 98 VAL A N 1
ATOM 690 C CA . VAL A 1 98 ? 0.206 3.260 -6.271 1.00 96.62 98 VAL A CA 1
ATOM 691 C C . VAL A 1 98 ? -0.233 4.707 -6.103 1.00 96.62 98 VAL A C 1
ATOM 693 O O . VAL A 1 98 ? 0.589 5.607 -5.967 1.00 96.62 98 VAL A O 1
ATOM 696 N N . THR A 1 99 ? -1.535 4.954 -6.120 1.00 97.50 99 THR A N 1
ATOM 697 C CA . THR A 1 99 ? -2.117 6.250 -5.764 1.00 97.50 99 THR A CA 1
ATOM 698 C C . THR A 1 99 ? -3.082 6.048 -4.614 1.00 97.50 99 THR A C 1
ATOM 700 O O . THR A 1 99 ? -4.071 5.341 -4.781 1.00 97.50 99 THR A O 1
ATOM 703 N N . HIS A 1 100 ? -2.808 6.667 -3.470 1.00 97.75 100 HIS A N 1
ATOM 704 C CA . HIS A 1 100 ? -3.735 6.755 -2.345 1.00 97.75 100 HIS A CA 1
ATOM 705 C C . HIS A 1 100 ? -4.449 8.103 -2.405 1.00 97.75 100 HIS A C 1
ATOM 707 O O . HIS A 1 100 ? -3.812 9.153 -2.367 1.00 97.75 100 HIS A O 1
ATOM 713 N N . SER A 1 101 ? -5.771 8.081 -2.531 1.00 98.00 101 SER A N 1
ATOM 714 C CA . SER A 1 101 ? -6.616 9.272 -2.588 1.00 98.00 101 SER A CA 1
ATOM 715 C C . SER A 1 101 ? -7.394 9.409 -1.289 1.00 98.00 101 SER A C 1
ATOM 717 O O . SER A 1 101 ? -8.326 8.648 -1.026 1.00 98.00 101 SER A O 1
ATOM 719 N N . TYR A 1 102 ? -7.037 10.407 -0.492 1.00 96.62 102 TYR A N 1
ATOM 720 C CA . TYR A 1 102 ? -7.746 10.785 0.725 1.00 96.62 102 TYR A CA 1
ATOM 721 C C . TYR A 1 102 ? -8.545 12.063 0.486 1.00 96.62 102 TYR A C 1
ATOM 723 O O . TYR A 1 102 ? -8.396 12.750 -0.524 1.00 96.62 102 TYR A O 1
ATOM 731 N N . LYS A 1 103 ? -9.365 12.451 1.466 1.00 94.12 103 LYS A N 1
ATOM 732 C CA . LYS A 1 103 ? -10.076 13.739 1.418 1.00 94.12 103 LYS A CA 1
ATOM 733 C C . LYS A 1 103 ? -9.124 14.945 1.323 1.00 94.12 103 LYS A C 1
ATOM 735 O O . LYS A 1 103 ? -9.503 15.970 0.768 1.00 94.12 103 LYS A O 1
ATOM 740 N N . SER A 1 104 ? -7.921 14.834 1.884 1.00 92.31 104 SER A N 1
ATOM 741 C CA . SER A 1 104 ? -6.900 15.889 1.896 1.00 92.31 104 SER A CA 1
ATOM 742 C C . SER A 1 104 ? -6.122 16.018 0.584 1.00 92.31 104 SER A C 1
ATOM 744 O O . SER A 1 104 ? -5.475 17.039 0.374 1.00 92.31 104 SER A O 1
ATOM 746 N N . GLY A 1 105 ? -6.175 15.013 -0.292 1.00 94.81 105 GLY A N 1
ATOM 747 C CA . GLY A 1 105 ? -5.404 14.983 -1.528 1.00 94.81 105 GLY A CA 1
ATOM 748 C C . GLY A 1 105 ? -5.023 13.566 -1.942 1.00 94.81 105 GLY A C 1
ATOM 749 O O . GLY A 1 105 ? -5.347 12.590 -1.263 1.00 94.81 105 GLY A O 1
ATOM 750 N N . ALA A 1 106 ? -4.328 13.473 -3.073 1.00 96.00 106 ALA A N 1
ATOM 751 C CA . ALA A 1 106 ? -3.807 12.222 -3.597 1.00 96.00 106 ALA A CA 1
ATOM 752 C C . ALA A 1 106 ? -2.286 12.165 -3.447 1.00 96.00 106 ALA A C 1
ATOM 754 O O . ALA A 1 106 ? -1.586 13.141 -3.721 1.00 96.00 106 ALA A O 1
ATOM 755 N N . PHE A 1 107 ? -1.790 11.000 -3.053 1.00 95.38 107 PHE A N 1
ATOM 756 C CA . PHE A 1 107 ? -0.377 10.717 -2.879 1.00 95.38 107 PHE A CA 1
ATOM 757 C C . PHE A 1 107 ? 0.012 9.550 -3.771 1.00 95.38 107 PHE A C 1
ATOM 759 O O . PHE A 1 107 ? -0.690 8.540 -3.829 1.00 95.38 107 PHE A O 1
ATOM 766 N N . VAL A 1 108 ? 1.109 9.719 -4.502 1.00 94.69 108 VAL A N 1
ATOM 767 C CA . VAL A 1 108 ? 1.540 8.793 -5.546 1.00 94.69 108 VAL A CA 1
ATOM 768 C C . VAL A 1 108 ? 2.901 8.228 -5.177 1.00 94.69 108 VAL A C 1
ATOM 770 O O . VAL A 1 108 ? 3.822 8.986 -4.868 1.00 94.69 108 VAL A O 1
ATOM 773 N N . TYR A 1 109 ? 3.016 6.906 -5.247 1.00 94.81 109 TYR A N 1
ATOM 774 C CA . TYR A 1 109 ? 4.192 6.162 -4.821 1.00 94.81 109 TYR A CA 1
ATOM 775 C C . TYR A 1 109 ? 4.564 5.096 -5.852 1.00 94.81 109 TYR A C 1
ATOM 777 O O . TYR A 1 109 ? 3.688 4.453 -6.434 1.00 94.81 109 TYR A O 1
ATOM 785 N N . ASN A 1 110 ? 5.860 4.867 -6.041 1.00 94.06 110 ASN A N 1
ATOM 786 C CA . ASN A 1 110 ? 6.343 3.552 -6.459 1.00 94.06 110 ASN A CA 1
ATOM 787 C C . ASN A 1 110 ? 6.517 2.682 -5.204 1.00 94.06 110 ASN A C 1
ATOM 789 O O . ASN A 1 110 ? 6.603 3.210 -4.092 1.00 94.06 110 ASN A O 1
ATOM 793 N N . VAL A 1 111 ? 6.575 1.363 -5.370 1.00 93.75 111 VAL A N 1
ATOM 794 C CA . VAL A 1 111 ? 6.805 0.438 -4.251 1.00 93.75 111 VAL A CA 1
ATOM 795 C C . VAL A 1 111 ? 8.160 -0.225 -4.411 1.00 93.75 111 VAL A C 1
ATOM 797 O O . VAL A 1 111 ? 8.516 -0.647 -5.510 1.00 93.75 111 VAL A O 1
ATOM 800 N N . LYS A 1 112 ? 8.906 -0.311 -3.318 1.00 91.88 112 LYS A N 1
ATOM 801 C CA . LYS A 1 112 ? 10.182 -1.016 -3.233 1.00 91.88 112 LYS A CA 1
ATOM 802 C C . LYS A 1 112 ? 10.059 -2.197 -2.276 1.00 91.88 112 LYS A C 1
ATOM 804 O O . LYS A 1 112 ? 9.264 -2.141 -1.340 1.00 91.88 112 LYS A O 1
ATOM 809 N N . GLU A 1 113 ? 10.851 -3.234 -2.517 1.00 89.69 113 GLU A N 1
ATOM 810 C CA . GLU A 1 113 ? 11.061 -4.350 -1.596 1.00 89.69 113 GLU A CA 1
ATOM 811 C C . GLU A 1 113 ? 12.537 -4.370 -1.176 1.00 89.69 113 GLU A C 1
ATOM 813 O O . GLU A 1 113 ? 13.426 -4.378 -2.027 1.00 89.69 113 GLU A O 1
ATOM 818 N N . ASP A 1 114 ? 12.794 -4.386 0.131 1.00 81.31 114 ASP A N 1
ATOM 819 C CA . ASP A 1 114 ? 14.126 -4.425 0.733 1.00 81.31 114 ASP A CA 1
ATOM 820 C C . ASP A 1 114 ? 14.177 -5.497 1.828 1.00 81.31 114 ASP A C 1
ATOM 822 O O . ASP A 1 114 ? 13.785 -5.276 2.977 1.00 81.31 114 ASP A O 1
ATOM 826 N N . GLY A 1 115 ? 14.676 -6.686 1.478 1.00 71.56 115 GLY A N 1
ATOM 827 C CA . GLY A 1 115 ? 14.993 -7.736 2.455 1.00 71.56 115 GLY A CA 1
ATOM 828 C C . GLY A 1 115 ? 13.802 -8.222 3.292 1.00 71.56 115 GLY A C 1
ATOM 829 O O . GLY A 1 115 ? 13.993 -8.605 4.445 1.00 71.56 115 GLY A O 1
ATOM 830 N N . GLY A 1 116 ? 12.588 -8.196 2.731 1.00 73.19 116 GLY A N 1
ATOM 831 C CA . GLY A 1 116 ? 11.344 -8.628 3.383 1.00 73.19 116 GLY A CA 1
ATOM 832 C C . GLY A 1 116 ? 10.470 -7.495 3.933 1.00 73.19 116 GLY A C 1
ATOM 833 O O . GLY A 1 116 ? 9.319 -7.742 4.296 1.00 73.19 116 GLY A O 1
ATOM 834 N N . ASN A 1 117 ? 10.974 -6.259 3.953 1.00 84.69 117 ASN A N 1
ATOM 835 C CA . ASN A 1 117 ? 10.163 -5.062 4.172 1.00 84.69 117 ASN A CA 1
ATOM 836 C C . ASN A 1 117 ? 9.860 -4.382 2.839 1.00 84.69 117 ASN A C 1
ATOM 838 O O . ASN A 1 117 ? 10.572 -4.573 1.856 1.00 84.69 117 ASN A O 1
ATOM 842 N N . HIS A 1 118 ? 8.818 -3.562 2.823 1.00 93.94 118 HIS A N 1
ATOM 843 C CA . HIS A 1 118 ? 8.451 -2.778 1.654 1.00 93.94 118 HIS A CA 1
ATOM 844 C C . HIS A 1 118 ? 8.518 -1.295 1.982 1.00 93.94 118 HIS A C 1
ATOM 846 O O . HIS A 1 118 ? 8.441 -0.915 3.149 1.00 93.94 118 HIS A O 1
ATOM 852 N N . SER A 1 119 ? 8.608 -0.457 0.958 1.00 94.69 119 SER A N 1
ATOM 853 C CA . SER A 1 119 ? 8.554 0.992 1.123 1.00 94.69 119 SER A CA 1
ATOM 854 C C . SER A 1 119 ? 7.667 1.634 0.069 1.00 94.69 119 SER A C 1
ATOM 856 O O . SER A 1 119 ? 7.736 1.290 -1.112 1.00 94.69 119 SER A O 1
ATOM 858 N N . PHE A 1 120 ? 6.853 2.605 0.485 1.00 95.25 120 PHE A N 1
ATOM 859 C CA . PHE A 1 120 ? 6.223 3.552 -0.427 1.00 95.25 120 PHE A CA 1
ATOM 860 C C . PHE A 1 120 ? 7.196 4.695 -0.704 1.00 95.25 120 PHE A C 1
ATOM 862 O O . PHE A 1 120 ? 7.558 5.445 0.199 1.00 95.25 120 PHE A O 1
ATOM 869 N N . CYS A 1 121 ? 7.596 4.833 -1.964 1.00 93.19 121 CYS A N 1
ATOM 870 C CA . CYS A 1 121 ? 8.571 5.813 -2.426 1.00 93.19 121 CYS A CA 1
ATOM 871 C C . CYS A 1 121 ? 7.874 6.902 -3.249 1.00 93.19 121 CYS A C 1
ATOM 873 O O . CYS A 1 121 ? 7.399 6.628 -4.355 1.00 93.19 121 CYS A O 1
ATOM 875 N N . GLY A 1 122 ? 7.800 8.131 -2.735 1.00 89.88 122 GLY A N 1
ATOM 876 C CA . GLY A 1 122 ? 7.100 9.236 -3.399 1.00 89.88 122 GLY A CA 1
ATOM 877 C C . GLY A 1 122 ? 7.713 10.606 -3.122 1.00 89.88 122 GLY A C 1
ATOM 878 O O . GLY A 1 122 ? 8.752 10.732 -2.482 1.00 89.88 122 GLY A O 1
ATOM 879 N N . ALA A 1 123 ? 7.043 11.665 -3.586 1.00 87.81 123 ALA A N 1
ATOM 880 C CA . ALA A 1 123 ? 7.535 13.043 -3.452 1.00 87.81 123 ALA A CA 1
ATOM 881 C C . ALA A 1 123 ? 7.730 13.500 -1.992 1.00 87.81 123 ALA A C 1
ATOM 883 O O . ALA A 1 123 ? 8.500 14.419 -1.735 1.00 87.81 123 ALA A O 1
ATOM 884 N N . ASN A 1 124 ? 7.044 12.850 -1.048 1.00 85.69 124 ASN A N 1
ATOM 885 C CA . ASN A 1 124 ? 7.096 13.176 0.378 1.00 85.69 124 ASN A CA 1
ATOM 886 C C . ASN A 1 124 ? 8.077 12.295 1.168 1.00 85.69 124 ASN A C 1
ATOM 888 O O . ASN A 1 124 ? 8.068 12.346 2.394 1.00 85.69 124 ASN A O 1
ATOM 892 N N . GLY A 1 125 ? 8.892 11.488 0.484 1.00 89.38 125 GLY A N 1
ATOM 893 C CA . GLY A 1 125 ? 9.883 10.608 1.097 1.00 89.38 125 GLY A CA 1
ATOM 894 C C . GLY A 1 125 ? 9.563 9.122 0.955 1.00 89.38 125 GLY A C 1
ATOM 895 O O . GLY A 1 125 ? 8.721 8.712 0.148 1.00 89.38 125 GLY A O 1
ATOM 896 N N . GLU A 1 126 ? 10.288 8.331 1.742 1.00 92.19 126 GLU A N 1
ATOM 897 C CA . GLU A 1 126 ? 10.181 6.879 1.821 1.00 92.19 126 GLU A CA 1
ATOM 898 C C . GLU A 1 126 ? 9.464 6.470 3.113 1.00 92.19 126 GLU A C 1
ATOM 900 O O . GLU A 1 126 ? 9.869 6.869 4.205 1.00 92.19 126 GLU A O 1
ATOM 905 N N . PHE A 1 127 ? 8.412 5.661 2.991 1.00 93.06 127 PHE A N 1
ATOM 906 C CA . PHE A 1 127 ? 7.624 5.169 4.124 1.00 93.06 127 PHE A CA 1
ATOM 907 C C . PHE A 1 127 ? 7.700 3.649 4.170 1.00 93.06 127 PHE A C 1
ATOM 909 O O . PHE A 1 127 ? 7.124 2.979 3.310 1.00 93.06 127 PHE A O 1
ATOM 916 N N . THR A 1 128 ? 8.416 3.108 5.154 1.00 94.44 128 THR A N 1
ATOM 917 C CA . THR A 1 128 ? 8.575 1.659 5.299 1.00 94.44 128 THR A CA 1
ATOM 918 C C . THR A 1 128 ? 7.293 1.028 5.821 1.00 94.44 128 THR A C 1
ATOM 920 O O . THR A 1 128 ? 6.624 1.565 6.702 1.00 94.44 128 THR A O 1
ATOM 923 N N . PHE A 1 129 ? 6.957 -0.148 5.313 1.00 95.44 129 PHE A N 1
ATOM 924 C CA . PHE A 1 129 ? 5.798 -0.899 5.744 1.00 95.44 129 PHE A CA 1
ATOM 925 C C . PHE A 1 129 ? 6.000 -2.413 5.661 1.00 95.44 129 PHE A C 1
ATOM 927 O O . PHE A 1 129 ? 6.851 -2.944 4.946 1.00 95.44 129 PHE A O 1
ATOM 934 N N . SER A 1 130 ? 5.161 -3.117 6.410 1.00 95.00 130 SER A N 1
ATOM 935 C CA . SER A 1 130 ? 4.981 -4.568 6.329 1.00 95.00 130 SER A CA 1
ATOM 936 C C . SER A 1 130 ? 3.529 -4.882 5.990 1.00 95.00 130 SER A C 1
ATOM 938 O O . SER A 1 130 ? 2.644 -4.073 6.267 1.00 95.00 130 SER A O 1
ATOM 940 N N . VAL A 1 131 ? 3.276 -6.053 5.410 1.00 94.94 131 VAL A N 1
ATOM 941 C CA . VAL A 1 131 ? 1.930 -6.465 4.998 1.00 94.94 131 VAL A CA 1
ATOM 942 C C . VAL A 1 131 ? 1.415 -7.586 5.892 1.00 94.94 131 VAL A C 1
ATOM 944 O O . VAL A 1 131 ? 2.120 -8.561 6.159 1.00 94.94 131 VAL A O 1
ATOM 947 N N . LYS A 1 132 ? 0.167 -7.462 6.345 1.00 94.94 132 LYS A N 1
ATOM 948 C CA . LYS A 1 132 ? -0.593 -8.545 6.973 1.00 94.94 132 LYS A CA 1
ATOM 949 C C . LYS A 1 132 ? -1.621 -9.071 5.984 1.00 94.94 132 LYS A C 1
ATOM 951 O O . LYS A 1 132 ? -2.346 -8.301 5.363 1.00 94.94 132 LYS A O 1
ATOM 956 N N . SER A 1 133 ? -1.678 -10.394 5.860 1.00 95.19 133 SER A N 1
ATOM 957 C CA . SER A 1 133 ? -2.642 -11.051 4.982 1.00 95.19 133 SER A CA 1
ATOM 958 C C . SER A 1 133 ? 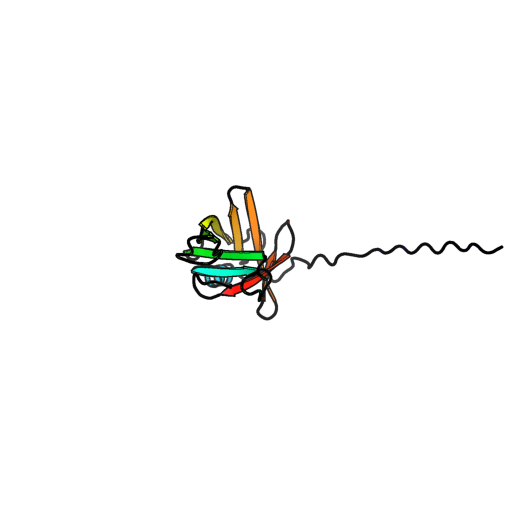-4.067 -10.813 5.480 1.00 95.19 133 SER A C 1
ATOM 960 O O . SER A 1 133 ? -4.388 -11.154 6.620 1.00 95.19 133 SER A O 1
ATOM 962 N N . GLY A 1 134 ? -4.934 -10.305 4.605 1.00 94.31 134 GLY A N 1
ATOM 963 C CA . GLY A 1 134 ? -6.328 -10.001 4.933 1.00 94.31 134 GLY A CA 1
ATOM 964 C C . GLY A 1 134 ? -6.528 -8.664 5.656 1.00 94.31 134 GLY A C 1
ATOM 965 O O . GLY A 1 134 ? -5.582 -7.976 6.025 1.00 94.31 134 GLY A O 1
ATOM 966 N N . SER A 1 135 ? -7.796 -8.309 5.889 1.00 91.44 135 SER A N 1
ATOM 967 C CA . SER A 1 135 ? -8.207 -7.106 6.631 1.00 91.44 135 SER A CA 1
ATOM 968 C C . SER A 1 135 ? -8.110 -7.324 8.146 1.00 91.44 135 SER A C 1
ATOM 970 O O . SER A 1 135 ? -9.117 -7.431 8.844 1.00 91.44 135 SER A O 1
ATOM 972 N N . VAL A 1 136 ? -6.879 -7.446 8.641 1.00 93.31 136 VAL A N 1
ATOM 973 C CA . VAL A 1 136 ? -6.556 -7.675 10.059 1.00 93.31 136 VAL A CA 1
ATOM 974 C C . VAL A 1 136 ? -5.658 -6.569 10.603 1.00 93.31 136 VAL A C 1
ATOM 976 O O . VAL A 1 136 ? -5.056 -5.825 9.832 1.00 93.31 136 VAL A O 1
ATOM 979 N N . GLY A 1 137 ? -5.567 -6.465 11.926 1.00 92.00 137 GLY A N 1
ATOM 980 C CA . GLY A 1 137 ? -4.680 -5.511 12.580 1.00 92.00 137 GLY A CA 1
ATOM 981 C C . GLY A 1 137 ? -3.207 -5.888 12.503 1.00 92.00 137 GLY A C 1
ATOM 982 O O . GLY A 1 137 ? -2.840 -7.064 12.395 1.00 92.00 137 GLY A O 1
ATOM 983 N N . CYS A 1 138 ? -2.388 -4.855 12.623 1.00 91.00 138 CYS A N 1
ATOM 984 C CA . CYS A 1 138 ? -1.010 -4.917 13.075 1.00 91.00 138 CYS A CA 1
ATOM 985 C C . CYS A 1 138 ? -1.014 -4.929 14.620 1.00 91.00 138 CYS A C 1
ATOM 987 O O . CYS A 1 138 ? -0.193 -5.659 15.203 1.00 91.00 138 CYS A O 1
#